Protein AF-A0A379AWB8-F1 (afdb_monomer_lite)

pLDDT: mean 95.23, std 4.77, range [70.31, 98.31]

Secondary structure (DSSP, 8-state):
---HHHHHHHHHHHHHHHHHHHHTT----HHHHHHHHHHHHTSS-HHHHHHHHHHH-

Structure (mmCIF, N/CA/C/O backbone):
data_AF-A0A379AWB8-F1
#
_entry.id   AF-A0A379AWB8-F1
#
loop_
_atom_site.group_PDB
_atom_site.id
_atom_site.type_symbol
_atom_site.label_atom_id
_atom_site.label_alt_id
_atom_site.label_comp_id
_atom_site.label_asym_id
_atom_site.label_entity_id
_atom_site.label_seq_id
_atom_site.pdbx_PDB_ins_code
_atom_site.Cartn_x
_atom_site.Cartn_y
_atom_site.Cartn_z
_atom_site.occupancy
_atom_site.B_iso_or_equiv
_atom_site.auth_seq_id
_atom_site.auth_comp_id
_atom_site.auth_asym_id
_atom_site.auth_atom_id
_atom_site.pdbx_PDB_model_num
ATOM 1 N N . MET A 1 1 ? -13.979 -3.423 8.870 1.00 78.38 1 MET A N 1
ATOM 2 C CA . MET A 1 1 ? -13.481 -2.326 8.016 1.00 78.38 1 MET A CA 1
ATOM 3 C C . MET A 1 1 ? -12.639 -1.389 8.873 1.00 78.38 1 MET A C 1
ATOM 5 O O . MET A 1 1 ? -13.032 -1.161 10.015 1.00 78.38 1 MET A O 1
ATOM 9 N N . PRO A 1 2 ? -11.472 -0.939 8.386 1.00 87.56 2 PRO A N 1
ATOM 10 C CA . PRO A 1 2 ? -10.543 -0.100 9.132 1.00 87.56 2 PRO A CA 1
ATOM 11 C C . PRO A 1 2 ? -11.166 1.269 9.400 1.00 87.56 2 PRO A C 1
ATOM 13 O O . PRO A 1 2 ? -11.984 1.758 8.620 1.00 87.56 2 PRO A O 1
ATOM 16 N N . ASN A 1 3 ? -10.776 1.897 10.507 1.00 95.50 3 ASN A N 1
ATOM 17 C CA . ASN A 1 3 ? -11.122 3.299 10.732 1.00 95.50 3 ASN A CA 1
ATOM 18 C C . ASN A 1 3 ? -10.265 4.216 9.834 1.00 95.50 3 ASN A C 1
ATOM 20 O O . ASN A 1 3 ? -9.260 3.786 9.267 1.00 95.50 3 ASN A O 1
ATOM 24 N N . LEU A 1 4 ? -10.633 5.497 9.734 1.00 96.19 4 LEU A N 1
ATOM 25 C CA . LEU A 1 4 ? -9.943 6.454 8.858 1.00 96.19 4 LEU A CA 1
ATOM 26 C C . LEU A 1 4 ? -8.436 6.557 9.150 1.00 96.19 4 LEU A C 1
ATOM 28 O O . LEU A 1 4 ? -7.629 6.623 8.227 1.00 96.19 4 LEU A O 1
ATOM 32 N N . LYS A 1 5 ? -8.046 6.532 10.430 1.00 97.69 5 LYS A N 1
ATOM 33 C CA . LYS A 1 5 ? -6.636 6.603 10.835 1.00 97.69 5 LYS A CA 1
ATOM 34 C C . LYS A 1 5 ? -5.865 5.367 10.373 1.00 97.69 5 LYS A C 1
ATOM 36 O O . LYS A 1 5 ? -4.752 5.481 9.875 1.00 97.69 5 LYS A O 1
ATOM 41 N N . GLU A 1 6 ? -6.454 4.189 10.522 1.00 96.75 6 GLU A N 1
ATOM 42 C CA . GLU A 1 6 ? -5.861 2.938 10.063 1.00 96.75 6 GL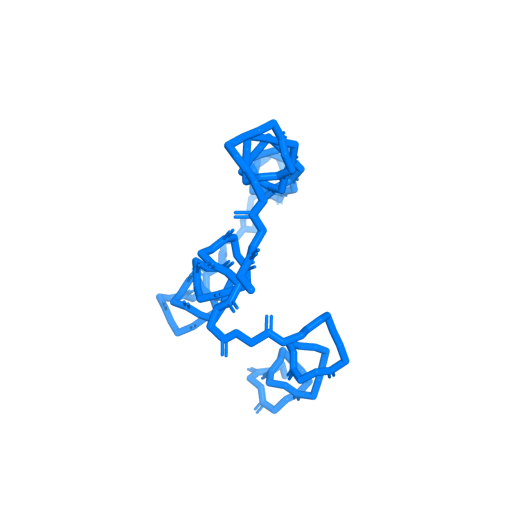U A CA 1
ATOM 43 C C . GLU A 1 6 ? -5.735 2.903 8.536 1.00 96.75 6 GLU A C 1
ATOM 45 O O . GLU A 1 6 ? -4.677 2.548 8.023 1.00 96.75 6 GLU A O 1
ATOM 50 N N . GLN A 1 7 ? -6.763 3.341 7.807 1.00 97.31 7 GLN A N 1
ATOM 51 C CA . GLN A 1 7 ? -6.717 3.454 6.349 1.00 97.31 7 GLN A CA 1
ATOM 52 C C . GLN A 1 7 ? -5.599 4.401 5.885 1.00 97.31 7 GLN A C 1
ATOM 54 O O . GLN A 1 7 ? -4.841 4.057 4.980 1.00 97.31 7 GLN A O 1
ATOM 59 N N . GLN A 1 8 ? -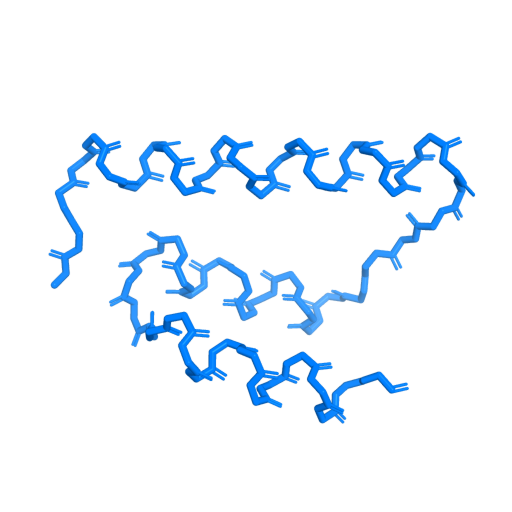5.440 5.556 6.539 1.00 98.00 8 GLN A N 1
ATOM 60 C CA . GLN A 1 8 ? -4.349 6.498 6.259 1.00 98.00 8 GLN A CA 1
ATOM 61 C C . GLN A 1 8 ? -2.972 5.873 6.498 1.00 98.00 8 GLN A C 1
ATOM 63 O O . GLN A 1 8 ? -2.090 6.010 5.654 1.00 98.00 8 GLN A O 1
ATOM 68 N N . ILE A 1 9 ? -2.795 5.147 7.607 1.00 97.88 9 ILE A N 1
ATOM 69 C CA . ILE A 1 9 ? -1.541 4.441 7.911 1.00 97.88 9 ILE A CA 1
ATOM 70 C C . ILE A 1 9 ? -1.240 3.387 6.837 1.00 97.88 9 ILE A C 1
ATOM 72 O O . ILE A 1 9 ? -0.113 3.310 6.349 1.00 97.88 9 ILE A O 1
ATOM 76 N N . AR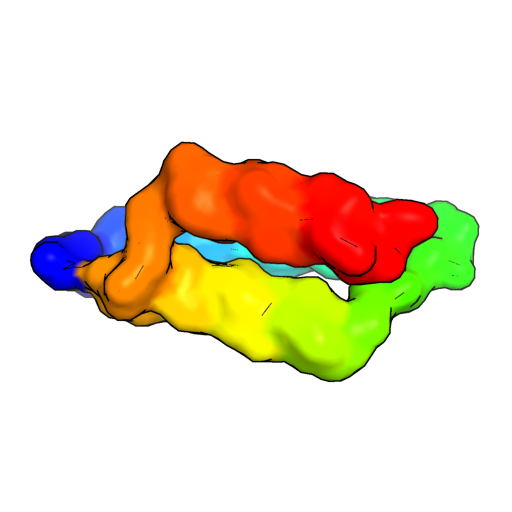G A 1 10 ? -2.243 2.599 6.425 1.00 97.94 10 ARG A N 1
ATOM 77 C CA . ARG A 1 10 ? -2.090 1.592 5.363 1.00 97.94 10 ARG A CA 1
ATOM 78 C C . ARG A 1 10 ? -1.727 2.236 4.023 1.00 97.94 10 ARG A C 1
ATOM 80 O O . ARG A 1 10 ? -0.811 1.764 3.355 1.00 97.94 10 ARG A O 1
ATOM 87 N N . GLN A 1 11 ? -2.393 3.332 3.653 1.00 98.19 11 GLN A N 1
ATOM 88 C CA . GLN A 1 11 ? -2.111 4.069 2.419 1.00 98.19 11 GLN A CA 1
ATOM 89 C C . GLN A 1 11 ? -0.696 4.664 2.419 1.00 98.19 11 GLN A C 1
ATOM 91 O O . GLN A 1 11 ? -0.002 4.591 1.408 1.00 98.19 11 GLN A O 1
ATOM 96 N N . GLN A 1 12 ? -0.246 5.219 3.549 1.00 98.31 12 GLN A N 1
ATOM 97 C CA . GLN A 1 12 ? 1.120 5.726 3.697 1.00 98.31 12 GLN A CA 1
ATOM 98 C C . GLN A 1 12 ? 2.149 4.603 3.545 1.00 98.31 12 GLN A C 1
ATOM 100 O O . GLN A 1 12 ? 3.103 4.756 2.788 1.00 98.31 12 GLN A O 1
ATOM 105 N N . ALA A 1 13 ? 1.935 3.461 4.203 1.00 96.94 13 ALA A N 1
ATOM 106 C CA . ALA A 1 13 ? 2.825 2.307 4.091 1.00 96.94 13 ALA A CA 1
ATOM 107 C C . ALA A 1 13 ? 2.928 1.789 2.645 1.00 96.94 13 ALA A C 1
ATOM 109 O O . ALA A 1 13 ? 4.028 1.506 2.171 1.00 96.94 13 ALA A O 1
ATOM 110 N N . LEU A 1 14 ? 1.799 1.717 1.930 1.00 97.00 14 LEU A N 1
ATOM 111 C CA . LEU A 1 14 ? 1.774 1.339 0.517 1.00 97.00 14 LEU A CA 1
ATOM 112 C C . LEU A 1 14 ? 2.559 2.330 -0.351 1.00 97.00 14 LEU A C 1
ATOM 114 O O . LEU A 1 14 ? 3.360 1.908 -1.183 1.00 97.00 14 LEU A O 1
ATOM 118 N N . GLN A 1 15 ? 2.360 3.635 -0.145 1.00 97.94 15 GLN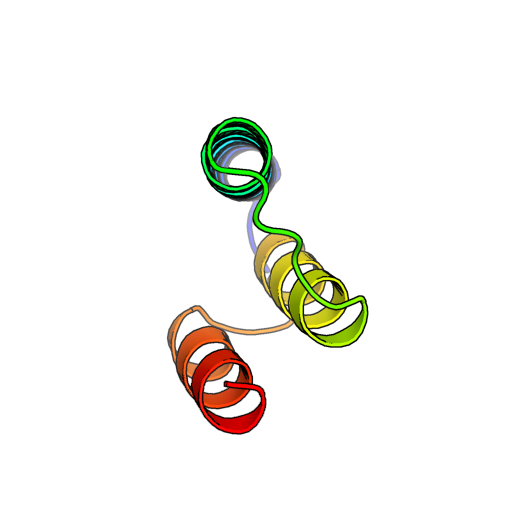 A N 1
ATOM 119 C CA . GLN A 1 15 ? 3.058 4.665 -0.912 1.00 97.94 15 GLN A CA 1
ATOM 120 C C . GLN A 1 15 ? 4.576 4.595 -0.699 1.00 97.94 15 GLN A C 1
ATOM 122 O O . GLN A 1 15 ? 5.319 4.574 -1.675 1.00 97.94 15 GLN A O 1
ATOM 127 N N . PHE A 1 16 ? 5.031 4.442 0.550 1.00 97.94 16 PHE A N 1
ATOM 128 C CA . PHE A 1 16 ? 6.451 4.244 0.860 1.00 97.94 16 PHE A CA 1
ATOM 129 C C . PHE A 1 16 ? 7.045 3.023 0.145 1.00 97.94 16 PHE A C 1
ATOM 131 O O . PHE A 1 16 ? 8.137 3.107 -0.410 1.00 97.94 16 PHE A O 1
ATOM 138 N N . ALA A 1 17 ? 6.335 1.892 0.124 1.00 96.00 17 ALA A N 1
ATOM 139 C CA . ALA A 1 17 ? 6.807 0.690 -0.564 1.00 96.00 17 ALA A CA 1
ATOM 140 C C . ALA A 1 17 ? 6.898 0.885 -2.089 1.00 96.00 17 ALA A C 1
ATOM 142 O O . ALA A 1 17 ? 7.871 0.457 -2.709 1.00 96.00 17 ALA A O 1
ATOM 143 N N . ILE A 1 18 ? 5.912 1.559 -2.693 1.00 96.62 18 ILE A N 1
ATOM 144 C CA . ILE A 1 18 ? 5.913 1.892 -4.126 1.00 96.62 18 ILE A CA 1
ATOM 145 C C . ILE A 1 18 ? 7.077 2.822 -4.467 1.00 96.62 18 ILE A C 1
ATOM 147 O O . ILE A 1 18 ? 7.764 2.594 -5.461 1.00 96.62 18 ILE A O 1
ATOM 151 N N . ASP A 1 19 ? 7.301 3.852 -3.655 1.00 97.69 19 ASP A N 1
ATOM 152 C CA . ASP A 1 19 ? 8.366 4.822 -3.895 1.00 97.69 19 ASP A CA 1
ATOM 153 C C . ASP A 1 19 ? 9.747 4.172 -3.750 1.00 97.69 19 ASP A C 1
ATOM 155 O O . ASP A 1 19 ? 10.603 4.383 -4.607 1.00 97.69 19 ASP A O 1
ATOM 159 N N . ASN A 1 20 ? 9.939 3.298 -2.756 1.00 97.69 20 ASN A N 1
ATOM 160 C CA . ASN A 1 20 ? 11.169 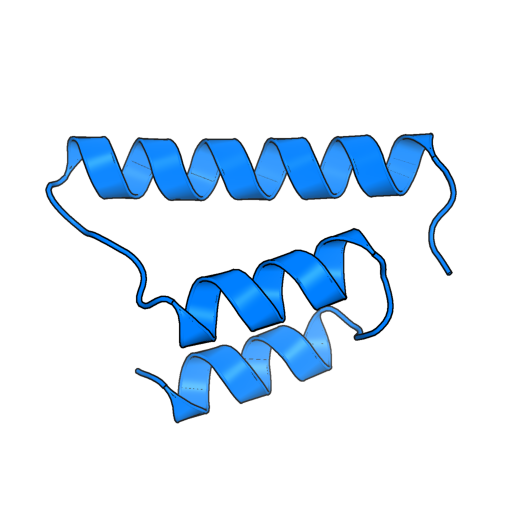2.514 -2.614 1.00 97.69 20 ASN A CA 1
ATOM 161 C C . ASN A 1 20 ? 11.420 1.614 -3.833 1.00 97.69 20 ASN A C 1
ATOM 163 O O . ASN A 1 20 ? 12.521 1.612 -4.373 1.00 97.69 20 ASN A O 1
ATOM 167 N N . ASN A 1 21 ? 10.397 0.900 -4.314 1.00 95.69 21 ASN A N 1
ATOM 168 C CA . ASN A 1 21 ? 10.525 0.085 -5.524 1.00 95.69 21 ASN A CA 1
ATOM 169 C C . ASN A 1 21 ? 10.878 0.947 -6.743 1.00 95.69 21 ASN A C 1
ATOM 171 O O . ASN A 1 21 ? 11.752 0.582 -7.527 1.00 95.69 21 ASN A O 1
ATOM 175 N N . ARG A 1 22 ? 10.252 2.124 -6.875 1.00 96.69 22 ARG A N 1
ATOM 176 C CA . ARG A 1 22 ? 10.525 3.055 -7.974 1.00 96.69 22 ARG A CA 1
ATOM 177 C C . ARG A 1 22 ? 11.967 3.566 -7.957 1.00 96.69 22 ARG A C 1
ATOM 179 O O . ARG A 1 22 ? 12.540 3.713 -9.034 1.00 96.69 22 ARG A O 1
ATOM 186 N N . LEU A 1 23 ? 12.550 3.824 -6.782 1.00 97.50 23 LEU A N 1
ATOM 187 C CA . LEU A 1 23 ? 13.961 4.221 -6.654 1.00 97.50 23 LEU A CA 1
ATOM 188 C C . LEU A 1 23 ? 14.915 3.150 -7.205 1.00 97.50 23 LEU A C 1
ATOM 190 O O . LEU A 1 23 ? 15.922 3.494 -7.815 1.00 97.50 23 LEU A O 1
ATOM 194 N N . GLU A 1 24 ? 14.551 1.876 -7.070 1.00 97.19 24 GLU A N 1
ATOM 195 C CA . GLU A 1 24 ? 15.286 0.724 -7.613 1.00 97.19 24 GLU A CA 1
ATOM 196 C C . GLU A 1 24 ? 14.907 0.393 -9.075 1.00 97.19 24 GLU A C 1
ATOM 198 O O . GLU A 1 24 ? 15.361 -0.602 -9.638 1.00 97.19 24 GLU A O 1
ATOM 203 N N . GLY A 1 25 ? 14.047 1.195 -9.714 1.00 97.06 25 GLY A N 1
ATOM 204 C CA . GLY A 1 25 ? 13.553 0.939 -11.072 1.00 97.06 25 GLY A CA 1
ATOM 205 C C . GLY A 1 25 ? 12.555 -0.223 -11.179 1.00 97.06 25 GLY A C 1
ATOM 206 O O . GLY A 1 25 ? 12.284 -0.699 -12.283 1.00 97.06 25 GLY A O 1
ATOM 207 N N . LEU A 1 26 ? 11.994 -0.674 -10.055 1.00 95.81 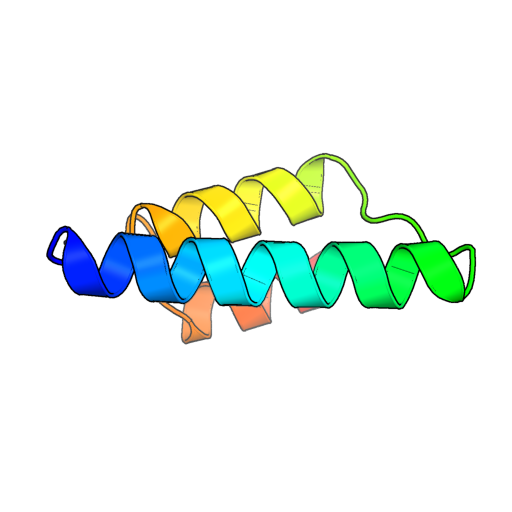26 LEU A N 1
ATOM 208 C CA . LEU A 1 26 ? 10.998 -1.738 -9.975 1.00 95.81 26 LEU A CA 1
ATOM 209 C C . LEU A 1 26 ? 9.579 -1.156 -9.979 1.00 95.81 26 LEU A C 1
ATOM 211 O O . LEU A 1 26 ? 9.266 -0.202 -9.263 1.00 95.81 26 LEU A O 1
ATOM 215 N N . TYR A 1 27 ? 8.687 -1.770 -10.756 1.00 94.06 27 TYR A N 1
ATOM 216 C CA . TYR A 1 27 ? 7.298 -1.332 -10.895 1.00 94.06 27 TYR A CA 1
ATOM 217 C C . TYR A 1 27 ? 6.341 -2.470 -10.556 1.00 94.06 27 TYR A C 1
ATOM 219 O O . TYR A 1 27 ? 6.513 -3.600 -11.007 1.00 94.06 27 TYR A O 1
ATOM 227 N N . LEU A 1 28 ? 5.312 -2.159 -9.769 1.00 91.94 28 LEU A N 1
ATOM 228 C CA . LEU A 1 28 ? 4.246 -3.108 -9.466 1.00 91.94 28 LEU A CA 1
ATOM 229 C C . LEU A 1 28 ? 3.303 -3.246 -10.664 1.00 91.94 28 LEU A C 1
ATOM 231 O O . LEU A 1 28 ? 2.987 -2.261 -11.336 1.00 91.94 28 LEU A O 1
ATOM 235 N N . SER A 1 29 ? 2.809 -4.462 -10.895 1.00 94.50 29 SER A N 1
ATOM 236 C CA . SER A 1 29 ? 1.729 -4.691 -11.851 1.00 94.50 29 SER A CA 1
ATOM 237 C C . SER A 1 29 ? 0.433 -4.023 -11.377 1.00 94.50 29 SER A C 1
ATOM 239 O O . SER A 1 29 ? 0.211 -3.819 -10.179 1.00 94.50 29 SER A O 1
ATOM 241 N N . GLN A 1 30 ? -0.460 -3.717 -12.322 1.00 94.38 30 GLN A N 1
ATOM 242 C CA . GLN A 1 30 ? -1.784 -3.170 -11.995 1.00 94.38 30 GLN A CA 1
ATOM 243 C C . GLN A 1 30 ? -2.594 -4.118 -11.103 1.00 94.38 30 GLN A C 1
ATOM 245 O O . GLN A 1 30 ? -3.328 -3.676 -10.222 1.00 94.38 30 GLN A O 1
ATOM 250 N N . GLU A 1 31 ? -2.420 -5.427 -11.290 1.00 95.62 31 GLU A N 1
ATOM 251 C CA . GLU A 1 31 ? -3.067 -6.434 -10.457 1.00 95.62 31 GLU A CA 1
ATOM 252 C C . GLU A 1 31 ? -2.557 -6.398 -9.008 1.00 95.62 31 GLU A C 1
ATOM 254 O O . GLU A 1 31 ? -3.363 -6.408 -8.077 1.00 95.62 31 GLU A O 1
ATOM 259 N N . MET A 1 32 ? -1.242 -6.262 -8.792 1.00 94.81 32 MET A N 1
ATOM 260 C CA . MET A 1 32 ? -0.703 -6.082 -7.440 1.00 94.81 32 MET A CA 1
ATOM 261 C C . MET A 1 32 ? -1.260 -4.815 -6.783 1.00 94.81 32 MET A C 1
ATOM 263 O O . MET A 1 32 ? -1.728 -4.870 -5.645 1.00 94.81 32 MET A O 1
ATOM 267 N N . LEU A 1 33 ? -1.260 -3.686 -7.503 1.00 96.12 33 LEU A N 1
ATOM 268 C CA . LEU A 1 33 ? -1.794 -2.416 -6.997 1.00 96.12 33 LEU A CA 1
ATOM 269 C C . LEU A 1 33 ? -3.264 -2.534 -6.578 1.00 96.12 33 LEU A C 1
ATOM 271 O O . LEU A 1 33 ? -3.645 -2.005 -5.533 1.00 96.12 33 LEU A O 1
ATOM 275 N N . HIS A 1 34 ? -4.072 -3.271 -7.341 1.00 96.56 34 HIS A N 1
ATOM 276 C CA . HIS A 1 34 ? -5.474 -3.532 -7.017 1.00 96.56 34 HIS A CA 1
ATOM 277 C C . HIS A 1 34 ? -5.644 -4.244 -5.671 1.00 96.56 34 HIS A C 1
ATOM 279 O O . HIS A 1 34 ? -6.426 -3.798 -4.830 1.00 96.56 34 HIS A O 1
ATOM 285 N N . TYR A 1 35 ? -4.885 -5.314 -5.413 1.00 97.62 35 TYR A N 1
ATOM 286 C CA . TYR A 1 35 ? -4.972 -6.022 -4.131 1.00 97.62 35 TYR A CA 1
ATOM 287 C C . TYR A 1 35 ? -4.459 -5.182 -2.959 1.00 97.62 35 TYR A C 1
ATOM 289 O O . TYR A 1 35 ? -5.074 -5.190 -1.889 1.00 97.62 35 TYR A O 1
ATOM 297 N N . PHE A 1 36 ? -3.395 -4.399 -3.153 1.00 97.50 36 PHE A N 1
ATOM 298 C CA . PHE A 1 36 ? -2.939 -3.464 -2.127 1.00 97.50 36 PHE A CA 1
ATOM 299 C C . PHE A 1 36 ? -4.011 -2.423 -1.781 1.00 97.50 36 PHE A C 1
ATOM 301 O O . PHE A 1 36 ? -4.230 -2.149 -0.601 1.00 97.50 36 PHE A O 1
ATOM 308 N N . GLN A 1 37 ? -4.733 -1.895 -2.773 1.00 97.69 37 GLN A N 1
ATOM 309 C CA . GLN A 1 37 ? -5.839 -0.962 -2.536 1.00 97.69 37 GLN A CA 1
ATOM 310 C C . GLN A 1 37 ? -6.996 -1.616 -1.775 1.00 97.69 37 GLN A C 1
ATOM 312 O O . GLN A 1 37 ? -7.477 -1.054 -0.791 1.00 97.69 37 GLN A O 1
ATOM 317 N N . LYS A 1 38 ? -7.377 -2.850 -2.120 1.00 97.88 38 LYS A N 1
ATOM 318 C CA . LYS A 1 38 ? -8.368 -3.617 -1.343 1.00 97.88 38 LYS A CA 1
ATOM 319 C C . LYS A 1 38 ? -7.959 -3.800 0.116 1.00 97.88 38 LYS A C 1
ATOM 321 O O . LYS A 1 38 ? -8.801 -3.730 1.012 1.00 97.88 38 LYS A O 1
ATOM 326 N N . TRP A 1 39 ? -6.670 -4.010 0.377 1.00 97.94 39 TRP A N 1
ATOM 327 C CA . TRP A 1 39 ? -6.155 -4.080 1.741 1.00 97.94 39 TRP A CA 1
ATOM 328 C C . TRP A 1 39 ? -6.203 -2.720 2.448 1.00 97.94 39 TRP A C 1
ATOM 330 O O . TRP A 1 39 ? -6.595 -2.668 3.614 1.00 97.94 39 TRP A O 1
ATOM 340 N N . VAL A 1 40 ? -5.886 -1.611 1.772 1.00 98.00 40 VAL A N 1
ATOM 341 C CA . VAL A 1 40 ? -6.031 -0.252 2.332 1.00 98.00 40 VAL A CA 1
ATOM 342 C C . VAL A 1 40 ? -7.483 0.022 2.732 1.00 98.00 40 VAL A C 1
ATOM 344 O O . VAL A 1 40 ? -7.735 0.445 3.860 1.00 98.00 40 VAL A O 1
ATOM 347 N N . MET A 1 41 ? -8.438 -0.299 1.856 1.00 97.62 41 MET A N 1
ATOM 348 C CA . MET A 1 41 ? -9.882 -0.189 2.116 1.00 97.62 41 MET A CA 1
ATOM 349 C C . MET A 1 41 ? -10.384 -1.203 3.161 1.00 97.62 41 MET A C 1
ATOM 351 O O . MET A 1 41 ? -11.484 -1.072 3.695 1.00 97.62 41 MET A O 1
ATOM 355 N N . GLY A 1 42 ? -9.565 -2.212 3.471 1.00 97.00 42 GLY A N 1
ATOM 356 C CA . GLY A 1 42 ? -9.876 -3.326 4.360 1.00 97.00 42 GLY A CA 1
ATOM 357 C C . GLY A 1 42 ? -11.028 -4.201 3.883 1.00 97.00 42 GLY A C 1
ATOM 358 O O . GLY A 1 42 ? -11.751 -4.760 4.707 1.00 97.00 42 GLY A O 1
ATOM 359 N N . GLU A 1 43 ? -11.165 -4.315 2.563 1.00 97.94 43 GLU A N 1
ATOM 360 C CA . GLU A 1 43 ? -11.952 -5.348 1.887 1.00 97.94 43 GLU A CA 1
ATOM 361 C C . GLU A 1 43 ? -11.292 -6.725 2.022 1.00 97.94 43 GLU A C 1
ATOM 363 O O . GLU A 1 43 ? -11.984 -7.737 2.015 1.00 97.94 43 GLU A O 1
ATOM 368 N N . ILE A 1 44 ? -9.961 -6.753 2.170 1.00 97.19 44 ILE A N 1
ATOM 369 C CA . ILE A 1 44 ? -9.181 -7.961 2.452 1.00 97.19 44 ILE A CA 1
ATOM 370 C C . ILE A 1 44 ? -8.248 -7.754 3.650 1.00 97.19 44 ILE A C 1
ATOM 372 O O . ILE A 1 44 ? -7.810 -6.641 3.973 1.00 97.19 44 ILE A O 1
ATOM 376 N N . THR A 1 45 ? -7.922 -8.852 4.314 1.00 96.44 45 THR A N 1
ATOM 377 C CA . THR A 1 45 ? -6.937 -8.928 5.392 1.00 96.44 45 THR A CA 1
ATOM 378 C C . THR A 1 45 ? -5.506 -8.913 4.848 1.00 96.44 45 THR A C 1
ATOM 380 O O . THR A 1 45 ? -5.250 -9.171 3.673 1.00 96.44 45 THR A O 1
ATOM 383 N N . ILE A 1 46 ? -4.532 -8.649 5.726 1.00 94.88 46 ILE A N 1
ATOM 384 C CA . ILE A 1 46 ? -3.110 -8.750 5.364 1.00 94.88 46 ILE A CA 1
ATOM 385 C C . ILE A 1 46 ? -2.716 -10.184 4.966 1.00 94.88 46 ILE A C 1
ATOM 387 O O . ILE A 1 46 ? -1.845 -10.372 4.123 1.00 94.88 46 ILE A O 1
ATOM 391 N N . SER A 1 47 ? -3.357 -11.199 5.556 1.00 97.06 47 SER A N 1
ATOM 392 C CA . SER A 1 47 ? -3.105 -12.606 5.234 1.00 97.06 47 SER A CA 1
ATOM 393 C C . SER A 1 47 ? -3.563 -12.943 3.817 1.00 97.06 47 SER A C 1
ATOM 395 O O . SER A 1 47 ? -2.814 -13.562 3.069 1.00 97.06 47 SER A O 1
ATOM 397 N N . GLU A 1 48 ? -4.751 -12.481 3.421 1.00 97.06 48 GLU A N 1
ATOM 398 C CA . GLU A 1 48 ? -5.256 -12.646 2.052 1.00 97.06 48 GLU A CA 1
ATOM 399 C C . GLU A 1 48 ? -4.401 -11.883 1.038 1.00 97.06 48 GLU A C 1
ATOM 401 O O . GLU A 1 48 ? -4.085 -12.427 -0.018 1.00 97.06 48 GLU A O 1
ATOM 406 N N . LEU A 1 49 ? -3.958 -10.665 1.377 1.00 96.31 49 LEU A N 1
ATOM 407 C CA . LEU A 1 49 ? -3.036 -9.908 0.530 1.00 96.31 49 LEU A CA 1
ATOM 408 C C . LEU A 1 49 ? -1.747 -10.695 0.258 1.00 96.31 49 LEU A C 1
ATOM 410 O O . LEU A 1 49 ? -1.341 -10.786 -0.894 1.00 96.31 49 LEU A O 1
ATOM 414 N N . LYS A 1 50 ? -1.137 -11.305 1.285 1.00 95.06 50 LYS A N 1
ATOM 415 C CA . LYS A 1 50 ? 0.090 -12.112 1.132 1.00 95.06 50 LYS A CA 1
ATOM 416 C C . LYS A 1 50 ? -0.095 -13.299 0.190 1.00 95.06 50 LYS A C 1
ATOM 418 O O . LYS A 1 50 ? 0.794 -13.591 -0.604 1.00 95.06 50 LYS A O 1
ATOM 423 N N . VAL A 1 51 ? -1.237 -13.981 0.280 1.00 96.31 51 VAL A N 1
ATOM 424 C CA . VAL A 1 51 ? -1.567 -15.079 -0.640 1.00 96.31 51 VAL A CA 1
ATOM 425 C C . VAL A 1 51 ? -1.655 -14.543 -2.068 1.00 96.31 51 VAL A C 1
ATOM 427 O O . VAL A 1 51 ? -1.002 -15.080 -2.957 1.00 96.31 51 VAL A O 1
ATOM 430 N N . LYS A 1 52 ? -2.366 -13.428 -2.278 1.00 94.06 52 LYS A N 1
ATOM 431 C CA . LYS A 1 52 ? -2.526 -12.822 -3.607 1.00 94.06 52 LYS A CA 1
ATOM 432 C C . LYS A 1 52 ? -1.229 -12.303 -4.209 1.00 94.06 52 LYS A C 1
ATOM 434 O O . LYS A 1 52 ? -0.991 -12.520 -5.389 1.00 94.06 52 LYS A O 1
ATOM 439 N N . THR A 1 53 ? -0.355 -11.681 -3.424 1.00 90.75 53 THR A N 1
ATOM 440 C CA . THR A 1 53 ? 0.950 -11.234 -3.930 1.00 90.75 53 THR A CA 1
ATOM 441 C C . THR A 1 53 ? 1.855 -12.405 -4.315 1.00 90.75 53 THR A C 1
ATOM 443 O O . THR A 1 53 ? 2.597 -12.286 -5.285 1.00 90.75 53 THR A O 1
ATOM 446 N N . ASN A 1 54 ? 1.768 -13.543 -3.612 1.00 91.25 54 ASN A N 1
ATOM 447 C CA . ASN A 1 54 ? 2.520 -14.753 -3.965 1.00 91.25 54 ASN A CA 1
ATOM 448 C C . ASN A 1 54 ? 1.999 -15.430 -5.242 1.00 91.25 54 ASN A C 1
ATOM 450 O O . ASN A 1 54 ? 2.780 -16.062 -5.934 1.00 91.25 54 ASN A O 1
ATOM 454 N N . GLU A 1 55 ? 0.703 -15.322 -5.547 1.00 90.62 55 GLU A N 1
ATOM 455 C CA . GLU A 1 55 ? 0.119 -15.860 -6.788 1.00 90.62 55 GLU A CA 1
ATOM 456 C C . GLU A 1 55 ? 0.534 -15.059 -8.037 1.00 90.62 55 GLU A C 1
ATOM 458 O O . GLU A 1 55 ? 0.501 -15.594 -9.142 1.00 90.62 55 GLU A O 1
ATOM 463 N N . ILE A 1 56 ? 0.895 -13.782 -7.865 1.00 86.19 56 ILE A N 1
ATOM 464 C CA . ILE A 1 56 ? 1.260 -12.857 -8.954 1.00 86.19 56 ILE A CA 1
ATOM 465 C C . ILE A 1 56 ? 2.775 -12.846 -9.227 1.00 86.19 56 ILE A C 1
ATOM 467 O O . ILE A 1 56 ? 3.189 -12.440 -10.313 1.00 86.19 56 ILE A O 1
ATOM 471 N N . SER A 1 57 ? 3.588 -13.230 -8.236 1.00 70.31 57 SER A N 1
ATOM 472 C CA . SER A 1 57 ? 5.061 -13.210 -8.307 1.00 70.31 57 SER A CA 1
ATOM 473 C C . SER A 1 57 ? 5.607 -14.434 -9.033 1.00 70.31 57 SER A C 1
ATOM 475 O O . SER A 1 57 ? 6.552 -14.250 -9.830 1.00 70.31 57 SER A O 1
#

Organism: Avibacterium gallinarum (NCBI:txid755)

InterPro domains:
  IPR033788 Antitoxin VbhA-like [cd11586] (6-56)
  IPR041535 Antitoxin VbhA [PF18495] (10-50)
  IPR043038 Antitoxin VbhA domain superfamily [G3DSA:1.10.8.1050] (4-55)

Sequence (57 aa):
MPNLKEQQIRQQALQFAIDNNRLEGLYLSQEMLHYFQKWVMGEITISELKVKTNEIS

Radius of gyration: 11.45 Å; chains: 1; bounding box: 29×22×23 Å

Foldseek 3Di:
DDDPVQLVVLVVVVVVVQVVCVVVVHHDDPQLVVLSVCVSVPVDDPVVNVVSVVVVD